Protein AF-A0A957V4G0-F1 (afdb_monomer_lite)

Sequence (112 aa):
SVNDTVVVFDRLRENLHRYRGETFSVVANRSIIETATRSIGTQITVLLILVAILVLGGATLQQFVATMLVGFVSGMYSSVFNAAQILAAWDERSIFHRNNKRPAAQGTVATA

pLDDT: mean 71.32, std 14.21, range [39.31, 92.12]

Secondary structure (DSSP, 8-state):
-HHHHHHHHHHHHHHHHH-TTS-HHHHHHHHHHHHHHHHHHHHHHHHHHHHHHHHHS-HHHHHHHHHHHHHHHHHHHHHHHHHHHHHHHHHHHHGGG---------------

Structure (mmCIF, N/CA/C/O backbone):
data_AF-A0A957V4G0-F1
#
_entry.id   AF-A0A957V4G0-F1
#
loop_
_atom_site.group_PDB
_atom_site.id
_atom_site.type_symbol
_atom_site.label_atom_id
_atom_site.label_alt_id
_atom_site.label_comp_id
_atom_site.label_asym_id
_atom_site.label_entity_id
_atom_site.label_seq_id
_atom_site.pdbx_PDB_ins_code
_atom_site.Cartn_x
_atom_site.Cartn_y
_atom_site.Cartn_z
_atom_site.occupancy
_atom_site.B_iso_or_equiv
_atom_site.auth_seq_id
_atom_site.auth_comp_id
_atom_site.auth_asym_id
_atom_site.auth_atom_id
_atom_site.pdbx_PDB_model_num
ATOM 1 N N . SER A 1 1 ? -1.107 5.278 -3.595 1.00 56.44 1 SER A N 1
ATOM 2 C CA . SER A 1 1 ? -0.181 5.154 -2.450 1.00 56.44 1 SER A CA 1
ATOM 3 C C . SER A 1 1 ? 1.194 5.660 -2.871 1.00 56.44 1 SER A C 1
ATOM 5 O O . SER A 1 1 ? 1.772 5.074 -3.771 1.00 56.44 1 SER A O 1
ATOM 7 N N . VAL A 1 2 ? 1.692 6.764 -2.293 1.00 63.28 2 VAL A N 1
ATOM 8 C CA . VAL A 1 2 ? 2.951 7.429 -2.718 1.00 63.28 2 VAL A CA 1
ATOM 9 C C . VAL A 1 2 ? 4.197 6.664 -2.270 1.00 63.28 2 VAL A C 1
ATOM 11 O O . VAL A 1 2 ? 5.160 6.562 -3.023 1.00 63.28 2 VAL A O 1
ATOM 14 N N . ASN A 1 3 ? 4.164 6.093 -1.062 1.00 72.56 3 ASN A N 1
ATOM 15 C CA . ASN A 1 3 ? 5.283 5.330 -0.504 1.00 72.56 3 ASN A CA 1
ATOM 16 C C . ASN A 1 3 ? 5.669 4.151 -1.413 1.00 72.56 3 ASN A C 1
ATOM 18 O O . ASN A 1 3 ? 6.843 3.896 -1.649 1.00 72.56 3 ASN A O 1
ATOM 22 N N . ASP A 1 4 ? 4.668 3.486 -1.989 1.00 73.44 4 ASP A N 1
ATOM 23 C CA . ASP A 1 4 ? 4.891 2.346 -2.872 1.00 73.44 4 ASP A CA 1
ATOM 24 C C . ASP A 1 4 ? 5.588 2.758 -4.181 1.00 73.44 4 ASP A C 1
ATOM 26 O O . ASP A 1 4 ? 6.571 2.166 -4.618 1.00 73.44 4 ASP A O 1
ATOM 30 N N . THR A 1 5 ? 5.149 3.880 -4.749 1.00 71.94 5 THR A N 1
ATOM 31 C CA . THR A 1 5 ? 5.726 4.479 -5.953 1.00 71.94 5 THR A CA 1
ATOM 32 C C . THR A 1 5 ? 7.177 4.931 -5.752 1.00 71.94 5 THR A C 1
ATOM 34 O O . THR A 1 5 ? 8.011 4.697 -6.624 1.00 71.94 5 THR A O 1
ATOM 37 N N . VAL A 1 6 ? 7.508 5.537 -4.606 1.00 80.00 6 VAL A N 1
ATOM 38 C CA . VAL A 1 6 ? 8.884 5.974 -4.299 1.00 80.00 6 VAL A CA 1
ATOM 39 C C . VAL A 1 6 ? 9.838 4.781 -4.232 1.00 80.00 6 VAL A C 1
ATOM 41 O O . VAL A 1 6 ? 10.911 4.836 -4.827 1.00 80.00 6 VAL A O 1
ATOM 44 N N . VAL A 1 7 ? 9.439 3.685 -3.577 1.00 77.81 7 VAL A N 1
ATOM 45 C CA . VAL A 1 7 ? 10.279 2.480 -3.466 1.00 77.81 7 VAL A CA 1
ATOM 46 C C . VAL A 1 7 ? 10.454 1.793 -4.826 1.00 77.81 7 VAL A C 1
ATOM 48 O O . VAL A 1 7 ? 11.556 1.337 -5.131 1.00 77.81 7 VAL A O 1
ATOM 51 N N . VAL A 1 8 ? 9.412 1.761 -5.671 1.00 73.25 8 VAL A N 1
ATOM 52 C CA . VAL A 1 8 ? 9.505 1.224 -7.045 1.00 73.25 8 VAL A CA 1
ATOM 53 C C . VAL A 1 8 ? 10.506 2.027 -7.871 1.00 73.25 8 VAL A C 1
ATOM 55 O O . VAL A 1 8 ? 11.367 1.446 -8.535 1.00 73.25 8 VAL A O 1
ATOM 58 N N . PHE A 1 9 ? 10.425 3.360 -7.826 1.00 74.62 9 PHE A N 1
ATOM 59 C CA . PHE A 1 9 ? 11.343 4.220 -8.572 1.00 74.62 9 PHE A CA 1
ATOM 60 C C . PHE A 1 9 ? 12.779 4.168 -8.038 1.00 74.62 9 PHE A C 1
ATOM 62 O O . PHE A 1 9 ? 13.718 4.212 -8.835 1.00 74.62 9 PHE A O 1
ATOM 69 N N . ASP A 1 10 ? 12.958 4.016 -6.727 1.00 82.00 10 ASP A N 1
ATOM 70 C CA . ASP A 1 10 ? 14.261 3.792 -6.096 1.00 82.00 10 ASP A CA 1
ATOM 71 C C . ASP A 1 10 ? 14.907 2.488 -6.600 1.00 82.00 10 ASP A C 1
ATOM 73 O O . ASP A 1 10 ? 16.014 2.505 -7.143 1.00 82.00 10 ASP A O 1
ATOM 77 N N . ARG A 1 11 ? 14.161 1.371 -6.576 1.00 76.50 11 ARG A N 1
ATOM 78 C CA . ARG A 1 11 ? 14.614 0.067 -7.105 1.00 76.50 11 ARG A CA 1
ATOM 79 C C . ARG A 1 11 ? 14.869 0.078 -8.601 1.00 76.50 11 ARG A C 1
ATOM 81 O O . ARG A 1 11 ? 15.779 -0.597 -9.082 1.00 76.50 11 ARG A O 1
ATOM 88 N N . LEU A 1 12 ? 14.076 0.825 -9.362 1.00 74.44 12 LEU A N 1
ATOM 89 C CA . LEU A 1 12 ? 14.310 1.006 -10.789 1.00 74.44 12 LEU A CA 1
ATOM 90 C C . LEU A 1 12 ? 15.652 1.709 -11.033 1.00 74.44 12 LEU A C 1
ATOM 92 O O . LEU A 1 12 ? 16.436 1.244 -11.855 1.00 74.44 12 LEU A O 1
ATOM 96 N N . ARG A 1 13 ? 15.949 2.784 -10.292 1.00 78.06 13 ARG A N 1
ATOM 97 C CA . ARG A 1 13 ? 17.226 3.507 -10.395 1.00 78.06 13 ARG A CA 1
ATOM 98 C C . ARG A 1 13 ? 18.423 2.652 -9.992 1.00 78.06 13 ARG A C 1
ATOM 100 O O . ARG A 1 13 ? 19.421 2.648 -10.711 1.00 78.06 13 ARG A O 1
ATOM 107 N N . GLU A 1 14 ? 18.311 1.927 -8.884 1.00 78.00 14 GLU A N 1
ATOM 108 C CA . GLU A 1 14 ? 19.349 1.019 -8.385 1.00 78.00 14 GLU A CA 1
ATOM 109 C C . GLU A 1 14 ? 19.668 -0.074 -9.420 1.00 78.00 14 GLU A C 1
ATOM 111 O O . GLU A 1 14 ? 20.822 -0.249 -9.823 1.00 78.00 14 GLU A O 1
ATOM 116 N N . ASN A 1 15 ? 18.641 -0.759 -9.936 1.00 73.25 15 ASN A N 1
ATOM 117 C CA . ASN A 1 15 ? 18.824 -1.827 -10.917 1.00 73.25 15 ASN A CA 1
ATOM 118 C C . ASN A 1 15 ? 19.322 -1.297 -12.274 1.00 73.25 15 ASN A C 1
ATOM 120 O O . ASN A 1 15 ? 20.126 -1.970 -12.920 1.00 73.25 15 ASN A O 1
ATOM 124 N N . LEU A 1 16 ? 18.949 -0.074 -12.678 1.00 72.19 16 LEU A N 1
ATOM 125 C CA . LEU A 1 16 ? 19.530 0.580 -13.860 1.00 72.19 16 LEU A CA 1
ATOM 126 C C . LEU A 1 16 ? 21.032 0.847 -13.714 1.00 72.19 16 LEU A C 1
ATOM 128 O O . LEU A 1 16 ? 21.774 0.732 -14.689 1.00 72.19 16 LEU A O 1
ATOM 132 N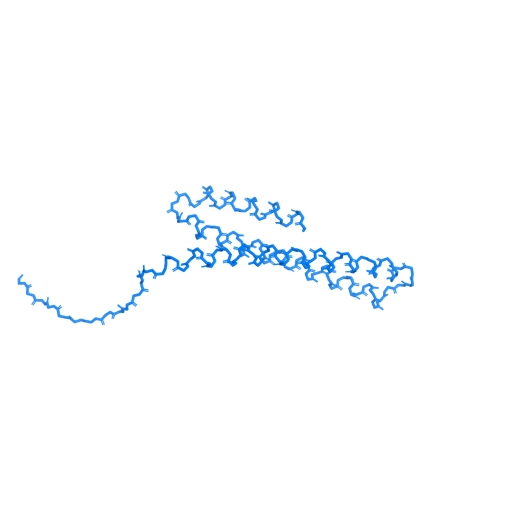 N . HIS A 1 17 ? 21.486 1.224 -12.518 1.00 72.25 17 HIS A N 1
ATOM 133 C CA . HIS A 1 17 ? 22.905 1.470 -12.268 1.00 72.25 17 HIS A CA 1
ATOM 134 C C . HIS A 1 17 ? 23.708 0.164 -12.205 1.00 72.25 17 HIS A C 1
ATOM 136 O O . HIS A 1 17 ? 24.858 0.124 -12.646 1.00 72.25 17 HIS A O 1
ATOM 142 N N . ARG A 1 18 ? 23.092 -0.906 -11.685 1.00 70.56 18 ARG A N 1
ATOM 143 C CA . ARG A 1 18 ? 23.719 -2.215 -11.457 1.00 70.56 18 ARG A CA 1
ATOM 144 C C . ARG A 1 18 ? 23.794 -3.098 -12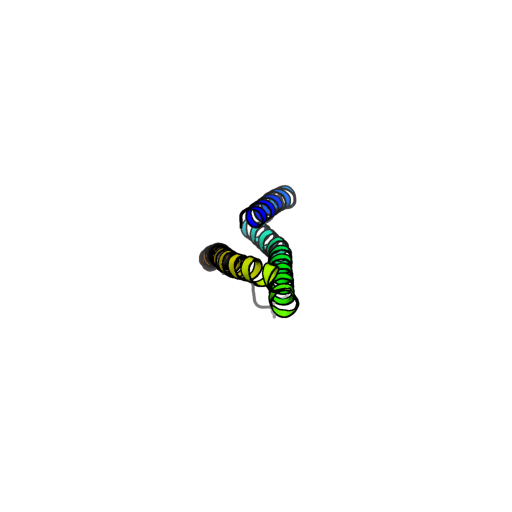.709 1.00 70.56 18 ARG A C 1
ATOM 146 O O . ARG A 1 18 ? 24.766 -3.830 -12.861 1.00 70.56 18 ARG A O 1
ATOM 153 N N . TYR A 1 19 ? 22.824 -3.004 -13.622 1.00 67.81 19 TYR A N 1
ATOM 154 C CA . TYR A 1 19 ? 22.736 -3.822 -14.845 1.00 67.81 19 TYR A CA 1
ATOM 155 C C . TYR A 1 19 ? 22.971 -3.003 -16.123 1.00 67.81 19 TYR A C 1
ATOM 157 O O . TYR A 1 19 ? 22.163 -3.006 -17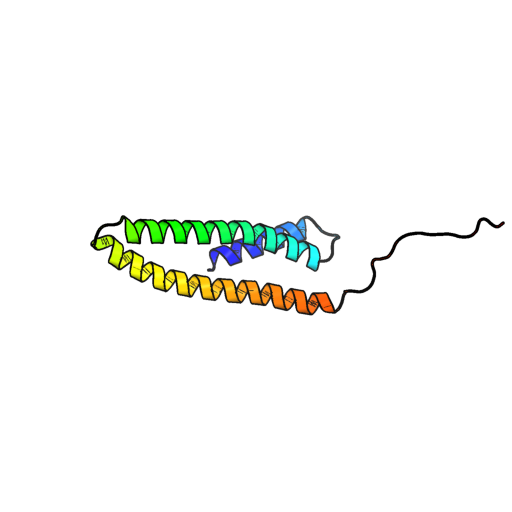.050 1.00 67.81 19 TYR A O 1
ATOM 165 N N . ARG A 1 20 ? 24.118 -2.316 -16.189 1.00 59.69 20 ARG A N 1
ATOM 166 C CA . ARG A 1 20 ? 24.515 -1.362 -17.248 1.00 59.69 20 ARG A CA 1
ATOM 167 C C . ARG A 1 20 ? 24.733 -1.939 -18.670 1.00 59.69 20 ARG A C 1
ATOM 169 O O . ARG A 1 20 ? 25.394 -1.304 -19.485 1.00 59.69 20 ARG A O 1
ATOM 176 N N . GLY A 1 21 ? 24.179 -3.109 -18.986 1.00 60.28 21 GLY A N 1
ATOM 177 C CA . GLY A 1 21 ? 24.308 -3.779 -20.290 1.00 60.28 21 GLY A CA 1
ATOM 178 C C . GLY A 1 21 ? 23.101 -4.622 -20.720 1.00 60.28 21 GLY A C 1
ATOM 179 O O . GLY A 1 21 ? 23.118 -5.174 -21.817 1.00 60.28 21 GLY A O 1
ATOM 180 N N . GLU A 1 22 ? 22.051 -4.718 -19.897 1.00 64.56 22 GLU A N 1
ATOM 181 C CA . GLU A 1 22 ? 20.798 -5.387 -20.266 1.00 64.56 22 GLU A CA 1
ATOM 182 C C . GLU A 1 22 ? 19.762 -4.385 -20.788 1.00 64.56 22 GLU A C 1
ATOM 184 O O . GLU A 1 22 ? 19.795 -3.193 -20.475 1.00 64.56 22 GLU A O 1
ATOM 189 N N . THR A 1 23 ? 18.816 -4.861 -21.600 1.00 72.00 23 THR A N 1
ATOM 190 C CA . THR A 1 23 ? 17.737 -4.019 -22.123 1.00 72.00 23 THR A CA 1
ATOM 191 C C . THR A 1 23 ? 16.935 -3.433 -20.962 1.00 72.00 23 THR A C 1
ATOM 193 O O . THR A 1 23 ? 16.470 -4.173 -20.096 1.00 72.00 23 THR A O 1
ATOM 196 N N . PHE A 1 24 ? 16.707 -2.116 -20.978 1.00 68.50 24 PHE A N 1
ATOM 197 C CA . PHE A 1 24 ? 15.937 -1.376 -19.964 1.00 68.50 24 PHE A CA 1
ATOM 198 C C . PHE A 1 24 ? 14.620 -2.071 -19.572 1.00 68.50 24 PHE A C 1
ATOM 200 O O . PHE A 1 24 ? 14.235 -2.067 -18.409 1.00 68.50 24 PHE A O 1
ATOM 207 N N . SER A 1 25 ? 13.973 -2.730 -20.536 1.00 68.56 25 SER A N 1
ATOM 208 C CA . SER A 1 25 ? 12.750 -3.514 -20.342 1.00 68.56 25 SER A CA 1
ATOM 209 C C . SER A 1 25 ? 12.903 -4.670 -19.336 1.00 68.56 25 SER A C 1
ATOM 211 O O . SER A 1 25 ? 12.047 -4.855 -18.475 1.00 68.56 25 SER A O 1
ATOM 213 N N . VAL A 1 26 ? 14.009 -5.420 -19.398 1.00 70.69 26 VAL A N 1
ATOM 214 C CA . VAL A 1 26 ? 14.274 -6.569 -18.510 1.00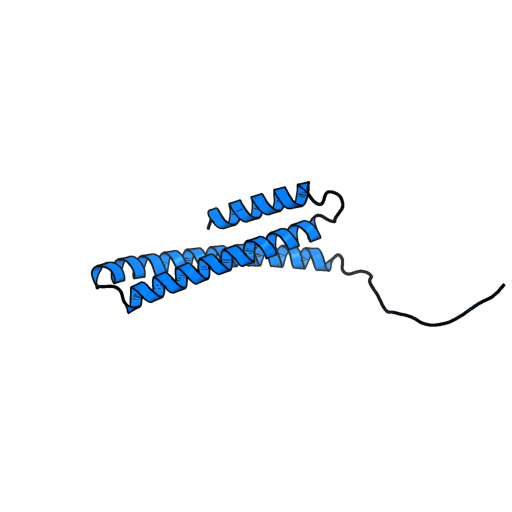 70.69 26 VAL A CA 1
ATOM 215 C C . VAL A 1 26 ? 14.547 -6.089 -17.087 1.00 70.69 26 VAL A C 1
ATOM 217 O O . VAL A 1 26 ? 13.975 -6.609 -16.128 1.00 70.69 26 VAL A O 1
ATOM 220 N N . VAL A 1 27 ? 15.367 -5.045 -16.965 1.00 72.94 27 VAL A N 1
ATOM 221 C CA . VAL A 1 27 ? 15.717 -4.417 -15.686 1.00 72.94 27 VAL A CA 1
ATOM 222 C C . VAL A 1 27 ? 14.473 -3.819 -15.020 1.00 72.94 27 VAL A C 1
ATOM 224 O O . VAL A 1 27 ? 14.240 -4.052 -13.836 1.00 72.94 27 VAL A O 1
ATOM 227 N N . ALA A 1 28 ? 13.631 -3.123 -15.789 1.00 69.12 28 ALA A N 1
ATOM 228 C CA . ALA A 1 28 ? 12.389 -2.539 -15.296 1.00 69.12 28 ALA A CA 1
ATOM 229 C C . ALA A 1 28 ? 11.388 -3.602 -14.826 1.00 69.12 28 ALA A C 1
ATOM 231 O O . ALA A 1 28 ? 10.868 -3.492 -13.717 1.00 69.12 28 ALA A O 1
ATOM 232 N N . ASN A 1 29 ? 11.160 -4.659 -15.614 1.00 75.25 29 ASN A N 1
ATOM 233 C CA . ASN A 1 29 ? 10.260 -5.748 -15.228 1.00 75.25 29 ASN A CA 1
ATOM 234 C C . ASN A 1 29 ? 10.702 -6.415 -13.917 1.00 75.25 29 ASN A C 1
ATOM 236 O O . ASN A 1 29 ? 9.890 -6.668 -13.026 1.00 75.25 29 ASN A O 1
ATOM 240 N N . ARG A 1 30 ? 12.011 -6.640 -13.762 1.00 74.31 30 ARG A N 1
ATOM 241 C CA . ARG A 1 30 ? 12.569 -7.230 -12.543 1.00 74.31 30 ARG A CA 1
ATOM 242 C C . ARG A 1 30 ? 12.363 -6.331 -11.323 1.00 74.31 30 ARG A C 1
ATOM 244 O O . ARG A 1 30 ? 11.888 -6.818 -10.300 1.00 74.31 30 ARG A O 1
ATOM 251 N N . SER A 1 31 ? 12.646 -5.032 -11.450 1.00 72.69 31 SER A N 1
ATOM 252 C CA . SER A 1 31 ? 12.410 -4.048 -10.383 1.00 72.69 31 SER A CA 1
ATOM 253 C C . SER A 1 31 ? 10.941 -3.970 -9.971 1.00 72.69 31 SER A C 1
ATOM 255 O O . SER A 1 31 ? 10.637 -3.854 -8.782 1.00 72.69 31 SER A O 1
ATOM 257 N N . ILE A 1 32 ? 10.024 -4.040 -10.939 1.00 74.75 32 ILE A N 1
ATOM 258 C CA . ILE A 1 32 ? 8.584 -3.984 -10.678 1.00 74.75 32 ILE A CA 1
ATOM 259 C C . ILE A 1 32 ? 8.142 -5.217 -9.889 1.00 74.75 32 ILE A C 1
ATOM 261 O O . ILE A 1 32 ? 7.511 -5.056 -8.851 1.00 74.75 32 ILE A O 1
ATOM 265 N N . ILE A 1 33 ? 8.505 -6.429 -10.318 1.00 73.50 33 ILE A N 1
ATOM 266 C CA . ILE A 1 33 ? 8.107 -7.674 -9.635 1.00 73.50 33 ILE A CA 1
ATOM 267 C C . ILE A 1 33 ? 8.670 -7.738 -8.207 1.00 73.50 33 ILE A C 1
ATOM 269 O O . ILE A 1 33 ? 7.951 -8.096 -7.268 1.00 73.50 33 ILE A O 1
ATOM 273 N N . GLU A 1 34 ? 9.938 -7.360 -8.028 1.00 76.50 34 GLU A N 1
ATOM 274 C CA . GLU A 1 34 ? 10.597 -7.336 -6.718 1.00 76.50 34 GLU A CA 1
ATOM 275 C C . GLU A 1 34 ? 9.868 -6.399 -5.746 1.00 76.50 34 GLU A C 1
ATOM 277 O O . GLU A 1 34 ? 9.564 -6.765 -4.607 1.00 76.50 34 GLU A O 1
ATOM 282 N N . THR A 1 35 ? 9.521 -5.202 -6.218 1.00 78.38 35 THR A N 1
ATOM 283 C CA . THR A 1 35 ? 8.890 -4.193 -5.367 1.00 78.38 35 THR A CA 1
ATOM 284 C C . THR A 1 35 ? 7.401 -4.469 -5.149 1.00 78.38 35 THR A C 1
ATOM 286 O O . THR A 1 35 ? 6.908 -4.315 -4.030 1.00 78.38 35 THR A O 1
ATOM 289 N N . ALA A 1 36 ? 6.698 -4.962 -6.173 1.00 75.19 36 ALA A N 1
ATOM 290 C CA . ALA A 1 36 ? 5.283 -5.318 -6.103 1.00 75.19 36 ALA A CA 1
ATOM 291 C C . ALA A 1 36 ? 5.022 -6.446 -5.098 1.00 75.19 36 ALA A C 1
ATOM 293 O O . ALA A 1 36 ? 4.045 -6.401 -4.357 1.00 75.19 36 ALA A O 1
ATOM 294 N N . THR A 1 37 ? 5.915 -7.435 -5.006 1.00 78.44 37 THR A N 1
ATOM 295 C CA . THR A 1 37 ? 5.770 -8.534 -4.035 1.00 78.44 37 THR A CA 1
ATOM 296 C C . THR A 1 37 ? 5.762 -8.010 -2.596 1.00 78.44 37 THR A C 1
ATOM 298 O O . THR A 1 37 ? 4.903 -8.378 -1.791 1.00 78.44 37 THR A O 1
ATOM 301 N N . ARG A 1 38 ? 6.686 -7.096 -2.271 1.00 82.00 38 ARG A N 1
ATOM 302 C CA . ARG A 1 38 ? 6.738 -6.446 -0.955 1.00 82.00 38 ARG A CA 1
ATOM 303 C C . ARG A 1 38 ? 5.492 -5.602 -0.713 1.00 82.00 38 ARG A C 1
ATOM 305 O O . ARG A 1 38 ? 4.920 -5.653 0.376 1.00 82.00 38 ARG A O 1
ATOM 312 N N . SER A 1 39 ? 5.076 -4.828 -1.709 1.00 79.81 39 SER A N 1
ATOM 313 C CA . SER A 1 39 ? 3.971 -3.897 -1.539 1.00 79.81 39 SER A CA 1
ATOM 314 C C . SER A 1 39 ? 2.629 -4.584 -1.358 1.00 79.81 39 SER A C 1
ATOM 316 O O . SER A 1 39 ? 1.904 -4.262 -0.415 1.00 79.81 39 SER A O 1
ATOM 318 N N . ILE A 1 40 ? 2.351 -5.610 -2.157 1.00 80.81 40 ILE A N 1
ATOM 319 C CA . ILE A 1 40 ? 1.168 -6.457 -2.019 1.00 80.81 40 ILE A CA 1
ATOM 320 C C . ILE A 1 40 ? 1.159 -7.114 -0.635 1.00 80.81 40 ILE A C 1
ATOM 322 O O . ILE A 1 40 ? 0.141 -7.067 0.054 1.00 80.81 40 ILE A O 1
ATOM 326 N N . GLY A 1 41 ? 2.300 -7.636 -0.169 1.00 84.62 41 GLY A N 1
ATOM 327 C CA . GLY A 1 41 ? 2.420 -8.206 1.176 1.00 84.62 41 G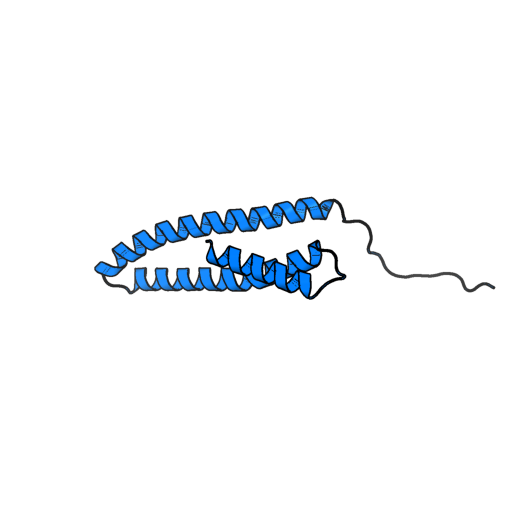LY A CA 1
ATOM 328 C C . GLY A 1 41 ? 2.049 -7.214 2.285 1.00 84.62 41 GLY A C 1
ATOM 329 O O . GLY A 1 41 ? 1.294 -7.551 3.201 1.00 84.62 41 GLY A O 1
ATOM 330 N N . THR A 1 42 ? 2.499 -5.959 2.182 1.00 85.06 42 THR A N 1
ATOM 331 C CA . THR A 1 42 ? 2.112 -4.913 3.145 1.00 85.06 42 THR A CA 1
ATOM 332 C C . THR A 1 42 ? 0.632 -4.540 3.050 1.00 85.06 42 THR A C 1
ATOM 334 O O . THR A 1 42 ? -0.016 -4.392 4.084 1.00 85.06 42 THR A O 1
ATOM 337 N N . GLN A 1 43 ? 0.068 -4.451 1.841 1.00 84.25 43 GLN A N 1
ATOM 338 C CA . GLN A 1 43 ? -1.351 -4.137 1.638 1.00 84.25 43 GLN A CA 1
ATOM 339 C C . GLN A 1 43 ? -2.259 -5.226 2.222 1.00 84.25 43 GLN A C 1
ATOM 341 O O . GLN A 1 43 ? -3.218 -4.901 2.920 1.00 84.25 43 GLN A O 1
ATOM 346 N N . ILE A 1 44 ? -1.923 -6.502 2.008 1.00 86.81 44 ILE A N 1
ATOM 347 C CA . ILE A 1 44 ? -2.634 -7.651 2.589 1.00 86.81 44 ILE A CA 1
ATOM 348 C C . ILE A 1 44 ? -2.549 -7.624 4.116 1.00 86.81 44 ILE A C 1
ATOM 350 O O . ILE A 1 44 ? -3.559 -7.810 4.789 1.00 86.81 44 ILE A O 1
ATOM 354 N N . THR A 1 45 ? -1.366 -7.351 4.673 1.00 89.94 45 THR A N 1
ATOM 355 C CA . THR A 1 45 ? -1.176 -7.292 6.132 1.00 89.94 45 THR A CA 1
ATOM 356 C C . THR A 1 45 ? -2.029 -6.189 6.763 1.00 89.94 45 THR A C 1
ATOM 358 O O . THR A 1 45 ? -2.685 -6.425 7.775 1.00 89.94 45 THR A O 1
ATOM 361 N N . VAL A 1 46 ? -2.086 -5.001 6.148 1.00 90.12 46 VAL A N 1
ATOM 362 C CA . VAL A 1 46 ? -2.945 -3.898 6.613 1.00 90.12 46 VAL A CA 1
ATOM 363 C C . VAL A 1 46 ? -4.424 -4.274 6.522 1.00 90.12 46 VAL A C 1
ATOM 365 O O . VAL A 1 46 ? -5.160 -4.051 7.478 1.00 90.12 46 VAL A O 1
ATOM 368 N N . LEU A 1 47 ? -4.853 -4.895 5.420 1.00 88.19 47 LEU A N 1
ATOM 369 C CA . LEU A 1 47 ? -6.209 -5.434 5.265 1.00 88.19 47 LEU A CA 1
ATOM 370 C C . LEU A 1 47 ? -6.569 -6.396 6.401 1.00 88.19 47 LEU A C 1
ATOM 372 O O . LEU A 1 47 ? -7.632 -6.273 7.001 1.00 88.19 47 LEU A O 1
ATOM 376 N N . LEU A 1 48 ? -5.667 -7.327 6.714 1.00 91.00 48 LEU A N 1
ATOM 377 C CA . LEU A 1 48 ? -5.861 -8.332 7.755 1.00 91.00 48 LEU A CA 1
ATOM 378 C C . LEU A 1 48 ? -6.006 -7.668 9.131 1.00 91.00 48 LEU A C 1
ATOM 380 O O . LEU A 1 48 ? -6.934 -7.988 9.869 1.00 91.00 48 LEU A O 1
ATOM 384 N N . ILE A 1 49 ? -5.157 -6.685 9.446 1.00 92.12 49 ILE A N 1
ATOM 385 C CA . ILE A 1 49 ? -5.244 -5.906 10.690 1.00 92.12 49 ILE A CA 1
ATOM 386 C C . ILE A 1 49 ? -6.564 -5.125 10.764 1.00 92.12 49 ILE A C 1
ATOM 388 O O . ILE A 1 49 ? -7.234 -5.163 11.795 1.00 92.12 49 ILE A O 1
ATOM 392 N N . LEU A 1 50 ? -6.966 -4.446 9.685 1.00 90.62 50 LEU A N 1
ATOM 393 C CA . LEU A 1 50 ? -8.225 -3.696 9.640 1.00 90.62 50 LEU A CA 1
ATOM 394 C C . LEU A 1 50 ? -9.425 -4.619 9.878 1.00 90.62 50 LEU A C 1
ATOM 396 O O . LEU A 1 50 ? -10.285 -4.297 10.692 1.00 90.62 50 LEU A O 1
ATOM 400 N N . VAL A 1 51 ? -9.457 -5.788 9.233 1.00 88.56 51 VAL A N 1
ATOM 401 C CA . VAL A 1 51 ? -10.513 -6.794 9.432 1.00 88.56 51 VAL A CA 1
ATOM 402 C C . VAL A 1 51 ? -10.499 -7.338 10.863 1.00 88.56 51 VAL A C 1
ATOM 404 O O . VAL A 1 51 ? -11.557 -7.442 11.482 1.00 88.56 51 VAL A O 1
ATOM 407 N N . ALA A 1 52 ? -9.322 -7.629 11.422 1.00 92.06 52 ALA A N 1
ATOM 408 C CA . ALA A 1 52 ? -9.193 -8.110 12.795 1.00 92.06 52 ALA A CA 1
ATOM 409 C C . ALA A 1 52 ? -9.741 -7.095 13.809 1.00 92.06 52 ALA A C 1
ATOM 411 O O . ALA A 1 52 ? -10.483 -7.479 14.708 1.00 92.06 52 ALA A O 1
ATOM 412 N N . ILE A 1 53 ? -9.447 -5.801 13.644 1.00 91.19 53 ILE A N 1
ATOM 413 C CA . ILE A 1 53 ? -9.985 -4.750 14.523 1.00 91.19 53 ILE A CA 1
ATOM 414 C C . ILE A 1 53 ? -11.487 -4.545 14.286 1.00 91.19 53 ILE A C 1
ATOM 416 O O . ILE A 1 53 ? -12.212 -4.213 15.217 1.00 91.19 53 ILE A O 1
ATOM 420 N N . LEU A 1 54 ? -11.994 -4.771 13.076 1.00 87.69 54 LEU A N 1
ATOM 421 C CA . LEU A 1 54 ? -13.425 -4.639 12.796 1.00 87.69 54 LEU A CA 1
ATOM 422 C C . LEU A 1 54 ? -14.247 -5.734 13.505 1.00 87.69 54 LEU A C 1
ATOM 424 O O . LEU A 1 54 ? -15.323 -5.446 14.025 1.00 87.69 54 LEU A O 1
ATOM 428 N N . VAL A 1 55 ? -13.712 -6.960 13.590 1.00 87.44 55 VAL A N 1
ATOM 429 C CA . VAL A 1 55 ? -14.357 -8.105 14.264 1.00 87.44 55 VAL A CA 1
ATOM 430 C C . VAL A 1 55 ? -14.101 -8.126 15.777 1.00 87.44 55 VAL A C 1
ATOM 432 O O . VAL A 1 55 ? -15.019 -8.406 16.542 1.00 87.44 55 VAL A O 1
ATOM 435 N N . LEU A 1 56 ? -12.868 -7.849 16.216 1.00 89.00 56 LEU A N 1
ATOM 436 C CA . LEU A 1 56 ? -12.433 -7.991 17.616 1.00 89.00 56 LEU A CA 1
ATOM 437 C C . LEU A 1 56 ? -12.338 -6.657 18.375 1.00 89.00 56 LEU A C 1
ATOM 439 O O . LEU A 1 56 ? -12.130 -6.652 19.587 1.00 89.00 56 LEU A O 1
ATOM 443 N N . GLY A 1 57 ? -12.431 -5.521 17.685 1.00 84.44 57 GLY A N 1
ATOM 444 C CA . GLY A 1 57 ? -12.319 -4.194 18.288 1.00 84.44 57 GLY A CA 1
ATOM 445 C C . GLY A 1 57 ? -13.613 -3.727 18.952 1.00 84.44 57 GLY A C 1
ATOM 446 O O . GLY A 1 57 ? -14.715 -4.112 18.570 1.00 84.44 57 GLY A O 1
ATOM 447 N N . GLY A 1 58 ? -13.477 -2.853 19.951 1.00 86.38 58 GLY A N 1
ATOM 448 C CA . GLY A 1 58 ? -14.616 -2.234 20.635 1.00 86.38 58 GLY A CA 1
ATOM 449 C C . GLY A 1 58 ? -15.354 -1.192 19.782 1.00 86.38 58 GLY A C 1
ATOM 450 O O . GLY A 1 58 ? -14.838 -0.711 18.771 1.00 86.38 58 GLY A O 1
ATOM 451 N N . ALA A 1 59 ? -16.545 -0.787 20.238 1.00 82.06 59 ALA A N 1
ATOM 452 C CA . ALA A 1 59 ? -17.461 0.106 19.513 1.00 82.06 59 ALA A CA 1
ATOM 453 C C . ALA A 1 59 ? -16.831 1.440 19.058 1.00 82.06 59 ALA A C 1
ATOM 455 O O . ALA A 1 59 ? -17.161 1.957 17.992 1.00 82.06 59 ALA A O 1
ATOM 456 N N . THR A 1 60 ? -15.887 1.982 19.830 1.00 86.50 60 THR A N 1
ATOM 457 C CA . THR A 1 60 ? -15.150 3.209 19.487 1.00 86.50 60 THR A CA 1
ATOM 458 C C . THR A 1 60 ? -14.179 3.020 18.321 1.00 86.50 60 THR A C 1
ATOM 460 O O . THR A 1 60 ? -14.061 3.901 17.472 1.00 86.50 60 THR A O 1
ATOM 463 N N . LEU A 1 61 ? -13.497 1.874 18.241 1.00 88.00 61 LEU A N 1
ATOM 464 C CA . LEU A 1 61 ? -12.545 1.586 17.164 1.00 88.00 61 LEU A CA 1
ATOM 465 C C . LEU A 1 61 ? -13.248 1.147 15.881 1.00 88.00 61 LEU A C 1
ATOM 467 O O . LEU A 1 61 ? -12.764 1.458 14.798 1.00 88.00 61 LEU A O 1
ATOM 471 N N . GLN A 1 62 ? -14.401 0.485 15.976 1.00 85.31 62 GLN A N 1
ATOM 472 C CA . GLN A 1 62 ? -15.145 0.031 14.800 1.00 85.31 62 GLN A CA 1
ATOM 473 C C . GLN A 1 62 ? -15.556 1.183 13.874 1.00 85.31 62 GLN A C 1
ATOM 475 O O . GLN A 1 62 ? -15.382 1.070 12.665 1.00 85.31 62 GLN A O 1
ATOM 480 N N . GLN A 1 63 ? -16.032 2.312 14.412 1.00 87.31 63 GLN A N 1
ATOM 481 C CA . GLN A 1 63 ? -16.411 3.476 13.593 1.00 87.31 63 GLN A CA 1
ATOM 482 C C . GLN A 1 63 ? -15.201 4.120 12.896 1.00 87.31 63 GLN A C 1
ATOM 484 O O . GLN A 1 63 ? -15.266 4.490 11.718 1.00 87.31 63 GLN A O 1
ATOM 489 N N . PHE A 1 64 ? -14.070 4.201 13.600 1.00 89.25 64 PHE A N 1
ATOM 490 C CA . PHE A 1 64 ? -12.815 4.697 13.039 1.00 89.25 64 PHE A CA 1
ATOM 491 C C . PHE A 1 64 ? -12.290 3.772 11.932 1.00 89.25 64 PHE A C 1
ATOM 493 O O . PHE A 1 64 ? -11.987 4.221 10.825 1.00 89.25 64 PHE A O 1
ATOM 500 N N . VAL A 1 65 ? -12.242 2.468 12.208 1.00 90.19 65 VAL A N 1
ATOM 501 C CA . VAL A 1 65 ? -11.744 1.457 11.273 1.00 90.19 65 VAL A CA 1
ATOM 502 C C . VAL A 1 65 ? -12.670 1.295 10.072 1.00 90.19 65 VAL A C 1
ATOM 504 O O . VAL A 1 65 ? -12.168 1.133 8.968 1.00 90.19 65 VAL A O 1
ATOM 507 N N . ALA A 1 66 ? -13.988 1.426 10.227 1.00 85.25 66 ALA A N 1
ATOM 508 C CA . ALA A 1 66 ? -14.925 1.426 9.103 1.00 85.25 66 ALA A CA 1
ATOM 509 C C . ALA A 1 66 ? -14.656 2.589 8.132 1.00 85.25 66 ALA A C 1
ATOM 511 O O . ALA A 1 66 ? -14.620 2.392 6.918 1.00 85.25 66 ALA A O 1
ATOM 512 N N . THR A 1 67 ? -14.383 3.787 8.657 1.00 90.19 67 THR A N 1
ATOM 513 C CA . THR A 1 67 ? -14.021 4.954 7.834 1.00 90.19 67 THR A CA 1
ATOM 514 C C . THR A 1 67 ? -12.663 4.752 7.152 1.00 90.19 67 THR A C 1
ATOM 516 O O . THR A 1 67 ? -12.515 5.003 5.953 1.00 90.19 67 THR A O 1
ATOM 519 N N . MET A 1 68 ? -11.679 4.228 7.891 1.00 89.31 68 MET A N 1
ATOM 520 C CA . MET A 1 68 ? -10.376 3.830 7.349 1.00 89.31 68 MET A CA 1
ATOM 521 C C . MET A 1 68 ? -10.502 2.761 6.264 1.00 89.31 68 MET A C 1
ATOM 523 O O . MET A 1 68 ? -9.792 2.846 5.271 1.00 89.31 68 MET A O 1
ATOM 527 N N . LEU A 1 69 ? -11.412 1.796 6.403 1.00 86.75 69 LEU A N 1
ATOM 528 C CA . LEU A 1 69 ? -11.637 0.736 5.425 1.00 86.75 69 LEU A CA 1
ATOM 529 C C . LEU A 1 69 ? -12.104 1.324 4.090 1.00 86.75 69 LEU A C 1
ATOM 531 O O . LEU A 1 69 ? -11.549 0.983 3.052 1.00 86.75 69 LEU A O 1
ATOM 535 N N . VAL A 1 70 ? -13.060 2.257 4.108 1.00 85.44 70 VAL A N 1
ATOM 536 C CA . VAL A 1 70 ? -13.542 2.929 2.888 1.00 85.44 70 VAL A CA 1
ATOM 537 C C . VAL A 1 70 ? -12.416 3.722 2.213 1.00 85.44 70 VAL A C 1
ATOM 539 O O . VAL A 1 70 ? -12.206 3.599 1.004 1.00 85.44 70 VAL A O 1
ATOM 542 N N . GLY A 1 71 ? -11.639 4.486 2.990 1.00 84.50 71 GLY A N 1
ATOM 543 C CA . GLY A 1 71 ? -10.480 5.223 2.475 1.00 84.50 71 GLY A CA 1
ATOM 544 C C . GLY A 1 71 ? -9.374 4.307 1.941 1.00 84.50 71 GLY A C 1
ATOM 545 O O . GLY A 1 71 ? -8.785 4.579 0.894 1.00 84.50 71 GLY A O 1
ATOM 546 N N . PHE A 1 72 ? -9.129 3.186 2.618 1.00 85.81 72 PHE A N 1
ATOM 547 C CA . PHE A 1 72 ? -8.129 2.195 2.238 1.00 85.81 72 PHE A CA 1
ATOM 548 C C . PHE A 1 72 ? -8.522 1.459 0.960 1.00 85.81 72 PHE A C 1
ATOM 550 O O . PHE A 1 72 ? -7.694 1.312 0.068 1.00 85.81 72 PHE A O 1
ATOM 557 N N . VAL A 1 73 ? -9.786 1.058 0.831 1.00 80.75 73 VAL A N 1
ATOM 558 C CA . VAL A 1 73 ? -10.323 0.409 -0.369 1.00 80.75 73 VAL A CA 1
ATOM 559 C C . VAL A 1 73 ? -10.228 1.352 -1.571 1.00 80.75 73 VAL A C 1
ATOM 561 O O . VAL A 1 73 ? -9.694 0.957 -2.605 1.00 80.75 73 VAL A O 1
ATOM 564 N N . SER A 1 74 ? -10.626 2.621 -1.426 1.00 81.50 74 SER A N 1
ATOM 565 C CA . SER A 1 74 ? -10.451 3.643 -2.473 1.00 81.50 74 SER A CA 1
ATOM 566 C C . SER A 1 74 ? -8.973 3.833 -2.866 1.00 81.50 74 SER A C 1
ATOM 568 O O . SER A 1 74 ? -8.618 3.839 -4.049 1.00 81.50 74 SER A O 1
ATOM 570 N N . GLY A 1 75 ? -8.075 3.894 -1.876 1.00 74.81 75 GLY A N 1
ATOM 571 C CA . GLY A 1 75 ? -6.632 4.013 -2.098 1.00 74.81 75 GLY A CA 1
ATOM 572 C C . GLY A 1 75 ? -5.988 2.776 -2.735 1.00 74.81 75 GLY A C 1
ATOM 573 O O . GLY A 1 75 ? -5.060 2.914 -3.538 1.00 74.81 75 GLY A O 1
ATOM 574 N N . MET A 1 76 ? -6.481 1.579 -2.411 1.00 73.62 76 MET A N 1
ATOM 575 C CA . MET A 1 76 ? -6.016 0.313 -2.973 1.00 73.62 76 MET A CA 1
ATOM 576 C C . MET A 1 76 ? -6.479 0.163 -4.422 1.00 73.62 76 MET A C 1
ATOM 578 O O . MET A 1 76 ? -5.645 -0.099 -5.284 1.00 73.62 76 MET A O 1
ATOM 582 N N . TYR A 1 77 ? -7.753 0.441 -4.725 1.00 68.69 77 TYR A N 1
ATOM 583 C CA . TYR A 1 77 ? -8.260 0.442 -6.102 1.00 68.69 77 TYR A CA 1
ATOM 584 C C . TYR A 1 77 ? -7.485 1.419 -6.996 1.00 68.69 77 TYR A C 1
ATOM 586 O O . TYR A 1 77 ? -7.065 1.046 -8.091 1.00 68.69 77 TYR A O 1
ATOM 594 N N . SER A 1 78 ? -7.204 2.636 -6.514 1.00 67.81 78 SER A N 1
ATOM 595 C CA . SER A 1 78 ? -6.390 3.619 -7.246 1.00 67.81 78 SER A CA 1
ATOM 596 C C . SER A 1 78 ? -4.956 3.130 -7.523 1.00 67.81 78 SER A C 1
ATOM 598 O O . SER A 1 78 ? -4.392 3.392 -8.591 1.00 67.81 78 SER A O 1
ATOM 600 N N . SER A 1 79 ? -4.364 2.381 -6.588 1.00 66.88 79 SER A N 1
ATOM 601 C CA . SER A 1 79 ? -3.017 1.818 -6.738 1.00 66.88 79 SER A CA 1
ATOM 602 C C . SER A 1 79 ? -2.983 0.632 -7.706 1.00 66.88 79 SER A C 1
ATOM 604 O O . SER A 1 79 ? -2.087 0.558 -8.546 1.00 66.88 79 SER A O 1
ATOM 606 N N . VAL A 1 80 ? -3.967 -0.271 -7.621 1.00 64.31 80 VAL A N 1
ATOM 607 C CA . VAL A 1 80 ? -4.087 -1.451 -8.493 1.00 64.31 80 VAL A CA 1
ATOM 608 C C . VAL A 1 80 ? -4.302 -1.027 -9.945 1.00 64.31 80 VAL A C 1
ATOM 610 O O . VAL A 1 80 ? -3.655 -1.575 -10.833 1.00 64.31 80 VAL A O 1
ATOM 613 N N . PHE A 1 81 ? -5.123 0.000 -10.194 1.00 58.44 81 PHE A N 1
ATOM 614 C CA . PHE A 1 81 ? -5.323 0.525 -11.548 1.00 58.44 81 PHE A CA 1
ATOM 615 C C . PHE A 1 81 ? -4.033 1.118 -12.137 1.00 58.44 81 PHE A C 1
ATOM 617 O O . PHE A 1 81 ? -3.732 0.876 -13.299 1.00 58.44 81 PHE A O 1
ATOM 624 N N . ASN A 1 82 ? -3.217 1.824 -11.344 1.00 58.00 82 ASN A N 1
ATOM 625 C CA . ASN A 1 82 ? -1.926 2.350 -11.811 1.00 58.00 82 ASN A CA 1
ATOM 626 C C . ASN A 1 82 ? -0.892 1.243 -12.088 1.00 58.00 82 ASN A C 1
ATOM 628 O O . ASN A 1 82 ? -0.198 1.294 -13.101 1.00 58.00 82 ASN A O 1
ATOM 632 N N . ALA A 1 83 ? -0.800 0.223 -11.228 1.00 59.91 83 ALA A N 1
ATOM 633 C CA . ALA A 1 83 ? 0.103 -0.910 -11.445 1.00 59.91 83 ALA A CA 1
ATOM 634 C C . ALA A 1 83 ? -0.304 -1.744 -12.676 1.00 59.91 83 ALA A C 1
ATOM 636 O O . ALA A 1 83 ? 0.551 -2.112 -13.482 1.00 59.91 83 ALA A O 1
ATOM 637 N N . ALA A 1 84 ? -1.608 -1.979 -12.861 1.00 58.25 84 ALA A N 1
ATOM 638 C CA . ALA A 1 84 ? -2.150 -2.659 -14.035 1.00 58.25 84 ALA A CA 1
ATOM 639 C C . ALA A 1 84 ? -1.917 -1.861 -15.327 1.00 58.25 84 ALA A C 1
ATOM 641 O O . ALA A 1 84 ? -1.568 -2.449 -16.342 1.00 58.25 84 ALA A O 1
ATOM 642 N N . GLN A 1 85 ? -2.048 -0.531 -15.292 1.00 56.62 85 GLN A N 1
ATOM 643 C CA . GLN A 1 85 ? -1.771 0.339 -16.442 1.00 56.62 85 GLN A CA 1
ATOM 644 C C . GLN A 1 85 ? -0.291 0.316 -16.841 1.00 56.62 85 GLN A C 1
ATOM 646 O O . GLN A 1 85 ? 0.017 0.277 -18.027 1.00 56.62 85 GLN A O 1
ATOM 651 N N . ILE A 1 86 ? 0.632 0.272 -15.875 1.00 61.56 86 ILE A N 1
ATOM 652 C CA . ILE A 1 86 ? 2.068 0.129 -16.160 1.00 61.56 86 ILE A CA 1
ATOM 653 C C . ILE A 1 86 ? 2.373 -1.246 -16.773 1.00 61.56 86 ILE A C 1
ATOM 655 O O . ILE A 1 86 ? 3.135 -1.322 -17.734 1.00 61.56 86 ILE A O 1
ATOM 659 N N . LEU A 1 87 ? 1.760 -2.319 -16.262 1.00 58.75 87 LEU A N 1
ATOM 660 C CA . LEU A 1 87 ? 1.931 -3.671 -16.802 1.00 58.75 87 LEU A CA 1
ATOM 661 C C . LEU A 1 87 ? 1.322 -3.817 -18.206 1.00 58.75 87 LEU A C 1
ATOM 663 O O . LEU A 1 87 ? 1.977 -4.357 -19.089 1.00 58.75 87 LEU A O 1
ATOM 667 N N . ALA A 1 88 ? 0.114 -3.295 -18.434 1.00 57.66 88 ALA A N 1
ATOM 668 C CA . ALA A 1 88 ? -0.547 -3.307 -19.740 1.00 57.66 88 ALA A CA 1
ATOM 669 C C . ALA A 1 88 ? 0.214 -2.459 -20.773 1.00 57.66 88 ALA A C 1
ATOM 671 O O . ALA A 1 88 ? 0.448 -2.909 -21.890 1.00 57.66 88 ALA A O 1
ATOM 672 N N . ALA A 1 89 ? 0.693 -1.271 -20.385 1.00 58.66 89 ALA A N 1
ATOM 673 C CA . ALA A 1 89 ? 1.535 -0.438 -21.246 1.00 58.66 89 ALA A CA 1
ATOM 674 C C . ALA A 1 89 ? 2.889 -1.095 -21.572 1.00 58.66 89 ALA A C 1
ATOM 676 O O . ALA A 1 89 ? 3.484 -0.818 -22.617 1.00 58.66 89 ALA A O 1
ATOM 677 N N . TRP A 1 90 ? 3.397 -1.952 -20.683 1.00 59.16 90 TRP A N 1
ATOM 678 C CA . TRP A 1 90 ? 4.609 -2.730 -20.922 1.00 59.16 90 TRP A CA 1
ATOM 679 C C . TRP A 1 90 ? 4.347 -3.940 -21.828 1.00 59.16 90 TRP A C 1
ATOM 681 O O . TRP A 1 90 ? 5.132 -4.170 -22.747 1.00 59.16 90 TRP A O 1
ATOM 691 N N . ASP A 1 91 ? 3.228 -4.647 -21.640 1.00 60.25 91 ASP A N 1
ATOM 692 C CA . ASP A 1 91 ? 2.816 -5.778 -22.480 1.00 60.25 91 ASP A CA 1
ATOM 693 C C . ASP A 1 91 ? 2.563 -5.336 -23.929 1.00 60.25 91 ASP A C 1
ATOM 695 O O . ASP A 1 91 ? 3.136 -5.907 -24.856 1.00 60.25 91 ASP A O 1
ATOM 699 N N . GLU A 1 92 ? 1.853 -4.224 -24.134 1.00 54.84 92 GLU A N 1
ATOM 700 C CA . GLU A 1 92 ?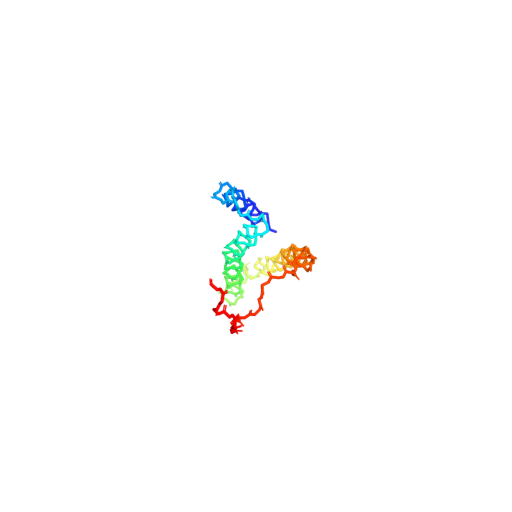 1.593 -3.664 -25.467 1.00 54.84 92 GLU A CA 1
ATOM 701 C C . GLU A 1 92 ? 2.878 -3.191 -26.178 1.00 54.84 92 GLU A C 1
ATOM 703 O O . GLU A 1 92 ? 3.012 -3.318 -27.397 1.00 54.84 92 GLU A O 1
ATOM 708 N N . ARG A 1 93 ? 3.897 -2.745 -25.427 1.00 51.34 93 ARG A N 1
ATOM 709 C CA . ARG A 1 93 ? 5.243 -2.490 -25.978 1.00 51.34 93 ARG A CA 1
ATOM 710 C C . ARG A 1 93 ? 6.070 -3.763 -26.180 1.00 51.34 93 ARG A C 1
ATOM 712 O O . ARG A 1 93 ? 6.990 -3.753 -26.997 1.00 51.34 93 ARG A O 1
ATOM 719 N N . SER A 1 94 ? 5.768 -4.848 -25.470 1.00 52.22 94 SER A N 1
ATOM 720 C CA . SER A 1 94 ? 6.462 -6.134 -25.591 1.00 52.22 94 SER A CA 1
ATOM 721 C C . SER A 1 94 ? 5.980 -6.964 -26.791 1.00 52.22 94 SER A C 1
ATOM 723 O O . SER A 1 94 ? 6.763 -7.729 -27.360 1.00 52.22 94 SER A O 1
ATOM 725 N N . ILE A 1 95 ? 4.747 -6.739 -27.266 1.00 44.75 95 ILE A N 1
ATOM 726 C CA . ILE A 1 95 ? 4.195 -7.400 -28.462 1.00 44.75 95 ILE A CA 1
ATOM 727 C C . ILE A 1 95 ? 4.938 -6.990 -29.748 1.00 44.75 95 ILE A C 1
ATOM 729 O O . ILE A 1 95 ? 5.057 -7.800 -30.668 1.00 44.75 95 ILE A O 1
ATOM 733 N N . PHE A 1 96 ? 5.553 -5.802 -29.801 1.00 50.62 96 PHE A N 1
ATOM 734 C CA . PHE A 1 96 ? 6.384 -5.392 -30.945 1.00 50.62 96 PHE A CA 1
ATOM 735 C C . PHE A 1 96 ? 7.781 -6.043 -30.988 1.00 50.62 96 PHE A C 1
ATOM 737 O O . PHE A 1 96 ? 8.467 -5.945 -32.006 1.00 50.62 96 PHE A O 1
ATOM 744 N N . HIS A 1 97 ? 8.196 -6.771 -29.944 1.00 54.62 97 HIS A N 1
ATOM 745 C CA . HIS A 1 97 ? 9.462 -7.512 -29.924 1.00 54.62 97 HIS A CA 1
ATOM 746 C C . HIS A 1 97 ? 9.302 -8.966 -29.469 1.00 54.62 97 HIS A C 1
ATOM 748 O O . HIS A 1 97 ? 10.119 -9.501 -28.722 1.00 54.62 97 HIS A O 1
ATOM 754 N N . ARG A 1 98 ? 8.311 -9.670 -30.020 1.00 52.09 98 ARG A N 1
ATOM 755 C CA . ARG A 1 98 ? 8.385 -11.129 -30.142 1.00 52.09 98 ARG A CA 1
ATOM 756 C C . ARG A 1 98 ? 8.837 -11.487 -31.550 1.00 52.09 98 ARG A C 1
ATOM 758 O O . ARG A 1 98 ? 8.051 -11.952 -32.366 1.00 52.09 98 ARG A O 1
ATOM 765 N N . ASN A 1 99 ? 10.127 -11.309 -31.827 1.00 49.31 99 ASN A N 1
ATOM 766 C CA . ASN A 1 99 ? 10.733 -12.112 -32.875 1.00 49.31 99 ASN A CA 1
ATOM 767 C C . ASN A 1 99 ? 12.031 -12.762 -32.403 1.00 49.31 99 ASN A C 1
ATOM 769 O O . ASN A 1 99 ? 13.016 -12.105 -32.080 1.00 49.31 99 ASN A O 1
ATOM 773 N N . ASN A 1 100 ? 11.968 -14.090 -32.454 1.00 48.88 100 ASN A N 1
ATOM 774 C CA . ASN A 1 100 ? 13.070 -15.019 -32.599 1.00 48.88 100 ASN A CA 1
ATOM 775 C C . ASN A 1 100 ? 13.827 -15.486 -31.346 1.00 48.88 100 ASN A C 1
ATOM 777 O O . ASN A 1 100 ? 14.937 -15.029 -31.102 1.00 48.88 100 ASN A O 1
ATOM 781 N N . LYS A 1 101 ? 13.271 -16.499 -30.657 1.00 53.75 101 LYS A N 1
ATOM 782 C CA . LYS A 1 101 ? 13.945 -17.752 -30.213 1.00 53.75 101 LYS A CA 1
ATOM 783 C C . LYS A 1 101 ? 12.831 -18.807 -30.019 1.00 53.75 101 LYS A C 1
ATOM 785 O O . LYS A 1 101 ? 11.891 -18.497 -29.303 1.00 53.75 101 LYS A O 1
ATOM 790 N N . ARG A 1 102 ? 12.774 -20.035 -30.559 1.00 58.75 102 ARG A N 1
ATOM 791 C CA . ARG A 1 102 ? 13.637 -21.008 -31.280 1.00 58.75 102 ARG A CA 1
ATOM 792 C C . ARG A 1 102 ? 12.697 -22.111 -31.860 1.00 58.75 102 ARG A C 1
ATOM 794 O O . ARG A 1 102 ? 11.540 -22.154 -31.444 1.00 58.75 102 ARG A O 1
ATOM 801 N N . PRO A 1 103 ? 13.180 -23.074 -32.670 1.00 43.94 103 PRO A N 1
ATOM 802 C CA . PRO A 1 103 ? 13.227 -24.435 -32.114 1.00 43.94 103 PRO A CA 1
ATOM 803 C C . PRO A 1 103 ? 14.531 -25.192 -32.414 1.00 43.94 103 PRO A C 1
ATOM 805 O O . PRO A 1 103 ? 15.386 -24.759 -33.180 1.00 43.94 103 PRO A O 1
ATOM 808 N N . ALA A 1 104 ? 14.696 -26.284 -31.674 1.00 49.53 104 ALA A N 1
ATOM 809 C CA . ALA A 1 104 ? 15.885 -27.107 -31.542 1.00 49.53 104 ALA A CA 1
ATOM 810 C C . ALA A 1 104 ? 16.178 -28.014 -32.757 1.00 49.53 104 ALA A C 1
ATOM 812 O O . ALA A 1 104 ? 15.263 -28.409 -33.464 1.00 49.53 104 ALA A O 1
ATOM 813 N N . ALA A 1 105 ? 17.468 -28.355 -32.891 1.00 52.81 105 ALA A N 1
ATOM 814 C CA . ALA A 1 105 ? 18.073 -29.602 -33.385 1.00 52.81 105 ALA A CA 1
ATOM 815 C C . ALA A 1 105 ? 17.463 -30.336 -34.604 1.00 52.81 105 ALA A C 1
ATOM 817 O O . ALA A 1 105 ? 16.375 -30.883 -34.494 1.00 52.81 105 ALA A O 1
ATOM 818 N N . GLN A 1 106 ? 18.264 -30.527 -35.669 1.00 43.19 106 GLN A N 1
ATOM 819 C CA . GLN A 1 106 ? 18.725 -31.844 -36.180 1.00 43.19 106 GLN A CA 1
ATOM 820 C C . GLN A 1 106 ? 19.305 -31.765 -37.612 1.00 43.19 106 GLN A C 1
ATOM 822 O O . GLN A 1 106 ? 18.647 -31.273 -38.520 1.00 43.19 106 GLN A O 1
ATOM 827 N N . GLY A 1 107 ? 20.495 -32.363 -37.794 1.00 47.84 107 GLY A N 1
ATOM 828 C CA . GLY A 1 107 ? 20.898 -33.099 -39.004 1.00 47.84 107 GLY A CA 1
ATOM 829 C C . GLY A 1 107 ? 21.602 -32.354 -40.151 1.00 47.84 107 GLY A C 1
ATOM 830 O O . GLY A 1 107 ? 21.041 -31.420 -40.710 1.00 47.84 107 GLY A O 1
ATOM 831 N N . THR A 1 108 ? 22.707 -32.957 -40.635 1.00 47.47 108 THR A N 1
ATOM 832 C CA . THR A 1 108 ? 23.275 -32.839 -42.013 1.00 47.47 108 THR A CA 1
ATOM 833 C C . THR A 1 108 ? 24.220 -31.619 -42.175 1.00 47.47 108 THR A C 1
ATOM 835 O O . THR A 1 108 ? 23.801 -30.501 -41.931 1.00 47.47 108 THR A O 1
ATOM 838 N N . VAL A 1 109 ? 25.515 -31.670 -42.528 1.00 47.97 109 VAL A N 1
ATOM 839 C CA . VAL A 1 109 ? 26.371 -32.607 -43.280 1.00 47.97 109 VAL A CA 1
ATOM 840 C C . VAL A 1 109 ? 27.832 -32.379 -42.833 1.00 47.97 109 VAL A C 1
ATOM 842 O O . VAL A 1 109 ? 28.261 -31.235 -42.695 1.00 47.97 109 VAL A O 1
ATOM 845 N N . ALA A 1 110 ? 28.607 -33.451 -42.658 1.00 49.62 110 ALA A N 1
ATOM 846 C CA . ALA A 1 110 ? 30.066 -33.405 -42.716 1.00 49.62 110 ALA A CA 1
ATOM 847 C C . ALA A 1 110 ? 30.497 -33.544 -44.186 1.00 49.62 110 ALA A C 1
ATOM 849 O O . ALA A 1 110 ? 30.331 -34.613 -44.761 1.00 49.62 110 ALA A O 1
ATOM 850 N N . THR A 1 111 ? 31.003 -32.466 -44.779 1.00 47.28 111 THR A N 1
ATOM 851 C CA . THR A 1 111 ? 31.739 -32.390 -46.061 1.00 47.28 111 THR A CA 1
ATOM 852 C C . THR A 1 111 ? 32.410 -31.011 -46.042 1.00 47.28 111 THR A C 1
ATOM 854 O O . THR A 1 111 ? 31.714 -30.038 -45.767 1.00 47.28 111 THR A O 1
ATOM 857 N N . ALA A 1 112 ? 33.705 -30.816 -46.257 1.00 39.31 112 ALA A N 1
ATOM 858 C CA . ALA A 1 112 ? 34.723 -31.584 -46.962 1.00 39.31 112 ALA A CA 1
ATOM 859 C C . ALA A 1 112 ? 36.100 -31.354 -46.311 1.00 39.31 112 ALA A C 1
ATOM 861 O O . ALA A 1 112 ? 36.226 -30.362 -45.554 1.00 39.31 112 ALA A O 1
#

Radius of gyration: 22.53 Å; chains: 1; bounding box: 52×41×68 Å

Foldseek 3Di:
DVVLVVQLVVQLVVLCVVCVDDDSLVSSVVSLVVSVVVVVVVLVVVVVVLVCCCVPNDPVVVVVSVVVVVVSVVVVVVVVVVSVVVVVVSVVVCVVPPDDDDDDDDDDDDDD